Protein AF-A0A7V2SR64-F1 (afdb_monomer_lite)

Structure (mmCIF, N/CA/C/O backbone):
data_AF-A0A7V2SR64-F1
#
_entry.id   AF-A0A7V2SR64-F1
#
loop_
_atom_site.group_PDB
_atom_site.id
_atom_site.type_symbol
_atom_site.label_atom_id
_atom_site.label_alt_id
_atom_site.label_comp_id
_atom_site.label_asym_id
_atom_site.label_entity_id
_atom_site.label_seq_id
_atom_site.pdbx_PDB_ins_code
_atom_site.Cartn_x
_atom_site.Cartn_y
_atom_site.Cartn_z
_atom_site.occupancy
_atom_site.B_iso_or_equiv
_atom_site.auth_seq_id
_atom_site.auth_comp_id
_atom_site.auth_asym_id
_atom_site.auth_atom_id
_atom_site.pdbx_PDB_model_num
ATOM 1 N N . MET A 1 1 ? 6.818 19.630 -4.355 1.00 40.91 1 MET A N 1
ATOM 2 C CA . MET A 1 1 ? 6.222 18.508 -5.109 1.00 40.91 1 MET A CA 1
ATOM 3 C C . MET A 1 1 ? 7.360 17.849 -5.870 1.00 40.91 1 MET A C 1
ATOM 5 O O . MET A 1 1 ? 7.710 18.297 -6.950 1.00 40.91 1 MET A O 1
ATOM 9 N N . THR A 1 2 ? 8.049 16.913 -5.219 1.00 30.83 2 THR A N 1
ATOM 10 C CA . THR A 1 2 ? 9.322 16.358 -5.698 1.00 30.83 2 THR A CA 1
ATOM 11 C C . THR A 1 2 ? 9.042 14.958 -6.227 1.00 30.83 2 THR A C 1
ATOM 13 O O . THR A 1 2 ? 8.745 14.057 -5.448 1.00 30.83 2 THR A O 1
ATOM 16 N N . THR A 1 3 ? 9.049 14.789 -7.547 1.00 35.28 3 THR A N 1
ATOM 17 C CA . THR A 1 3 ? 8.818 13.493 -8.193 1.00 35.28 3 THR A CA 1
ATOM 18 C C . THR A 1 3 ? 10.082 12.650 -8.061 1.00 35.28 3 THR A C 1
ATOM 20 O O . THR A 1 3 ? 11.091 12.936 -8.702 1.00 35.28 3 THR A O 1
ATOM 23 N N . ILE A 1 4 ? 10.045 11.625 -7.209 1.00 47.62 4 ILE A N 1
ATOM 24 C CA . ILE A 1 4 ? 11.085 10.593 -7.162 1.00 47.62 4 ILE A CA 1
ATOM 25 C C . ILE A 1 4 ? 10.791 9.646 -8.331 1.00 47.62 4 ILE A C 1
ATOM 27 O O . ILE A 1 4 ? 10.004 8.712 -8.209 1.00 47.62 4 ILE A O 1
ATOM 31 N N . SER A 1 5 ? 11.332 9.957 -9.508 1.00 43.78 5 SER A N 1
ATOM 32 C CA . SER A 1 5 ? 11.222 9.095 -10.686 1.00 43.78 5 SER A CA 1
ATOM 33 C C . SER A 1 5 ? 12.170 7.907 -10.526 1.00 43.78 5 SER A C 1
ATOM 35 O O . SER A 1 5 ? 13.387 8.078 -10.584 1.00 43.78 5 SER A O 1
ATOM 37 N N . ASN A 1 6 ? 11.629 6.702 -10.330 1.00 48.78 6 ASN A N 1
ATOM 38 C CA . ASN A 1 6 ? 12.408 5.463 -10.263 1.00 48.78 6 ASN A CA 1
ATOM 39 C C . ASN A 1 6 ? 12.904 5.019 -11.6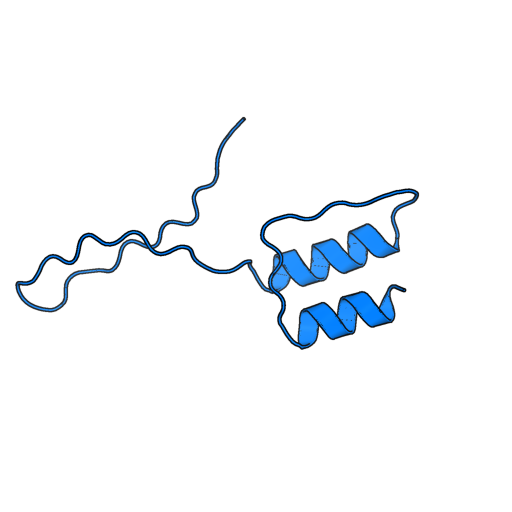60 1.00 48.78 6 ASN A C 1
ATOM 41 O O . ASN A 1 6 ? 12.488 3.987 -12.187 1.00 48.78 6 ASN A O 1
ATOM 45 N N . THR A 1 7 ? 13.792 5.796 -12.279 1.00 52.72 7 THR A N 1
ATOM 46 C CA . THR A 1 7 ? 14.386 5.466 -13.582 1.00 52.72 7 THR A CA 1
ATOM 47 C C . THR A 1 7 ? 15.670 4.659 -13.381 1.00 52.72 7 THR A C 1
ATOM 49 O O . THR A 1 7 ? 16.656 5.186 -12.870 1.00 52.72 7 THR A O 1
ATOM 52 N N . LEU A 1 8 ? 15.690 3.390 -13.804 1.00 56.78 8 LEU A N 1
ATOM 53 C CA . LEU A 1 8 ? 16.929 2.606 -13.879 1.00 56.78 8 LEU A CA 1
ATOM 54 C C . LEU A 1 8 ? 17.694 2.954 -15.164 1.00 56.78 8 LEU A C 1
ATOM 56 O O . LEU A 1 8 ? 17.149 2.852 -16.261 1.00 56.78 8 LEU A O 1
ATOM 60 N N . ILE A 1 9 ? 18.966 3.338 -15.033 1.00 59.78 9 ILE A N 1
ATOM 61 C CA . ILE A 1 9 ? 19.886 3.520 -16.165 1.00 59.78 9 ILE A CA 1
ATOM 62 C C . ILE A 1 9 ? 20.606 2.187 -16.393 1.00 59.78 9 ILE A C 1
ATOM 64 O O . ILE A 1 9 ? 21.460 1.797 -15.599 1.00 59.78 9 ILE A O 1
ATOM 68 N N . ALA A 1 10 ? 20.260 1.469 -17.463 1.00 55.28 10 ALA A N 1
ATOM 69 C CA . ALA A 1 10 ? 20.946 0.235 -17.840 1.00 55.28 10 ALA A CA 1
ATOM 70 C C . ALA A 1 10 ? 22.333 0.548 -18.434 1.00 55.28 10 ALA A C 1
ATOM 72 O O . ALA A 1 10 ? 22.456 1.308 -19.396 1.00 55.28 10 ALA A O 1
ATOM 73 N N . THR A 1 11 ? 23.394 -0.027 -17.860 1.00 54.28 11 THR A N 1
ATOM 74 C CA . THR A 1 11 ? 24.770 0.131 -18.351 1.00 54.28 11 THR A CA 1
ATOM 75 C C . THR A 1 11 ? 25.005 -0.719 -19.607 1.00 54.28 11 THR A C 1
ATOM 77 O O . THR A 1 11 ? 24.643 -1.891 -19.668 1.00 54.28 11 THR A O 1
ATOM 80 N N . LYS A 1 12 ? 25.611 -0.095 -20.620 1.00 51.19 12 LYS A N 1
ATOM 81 C CA . LYS A 1 12 ? 25.862 -0.599 -21.979 1.00 51.19 12 LYS A CA 1
ATOM 82 C C . LYS A 1 12 ? 26.775 -1.842 -21.994 1.00 51.19 12 LYS A C 1
ATOM 84 O O . LYS A 1 12 ? 27.947 -1.735 -21.647 1.00 51.19 12 LYS A O 1
ATOM 89 N N . VAL A 1 13 ? 26.272 -2.983 -22.473 1.00 59.38 13 VAL A N 1
ATOM 90 C CA . VAL A 1 13 ? 27.078 -4.155 -22.869 1.00 59.38 13 VAL A CA 1
ATOM 91 C C . VAL A 1 13 ? 26.980 -4.271 -24.393 1.00 59.38 13 VAL A C 1
ATOM 93 O O . VAL A 1 13 ? 25.885 -4.395 -24.932 1.00 59.38 13 VAL A O 1
ATOM 96 N N . ASN A 1 14 ? 28.122 -4.184 -25.083 1.00 52.53 14 ASN A N 1
ATOM 97 C CA . ASN A 1 14 ? 28.281 -4.003 -26.536 1.00 52.53 14 ASN A CA 1
ATOM 98 C C . ASN A 1 14 ? 27.849 -2.631 -27.072 1.00 52.53 14 ASN A C 1
ATOM 100 O O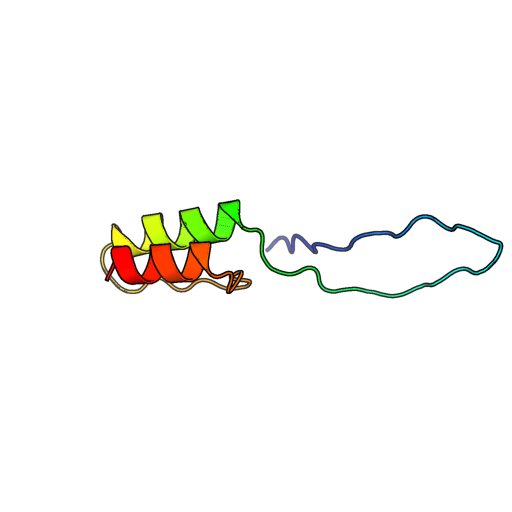 . ASN A 1 14 ? 27.130 -1.869 -26.438 1.00 52.53 14 ASN A O 1
ATOM 104 N N . ASN A 1 15 ? 28.353 -2.269 -28.253 1.00 56.06 15 ASN A N 1
ATOM 105 C CA . ASN A 1 15 ? 28.316 -0.911 -28.799 1.00 56.06 15 ASN A CA 1
ATOM 106 C C . ASN A 1 15 ? 26.909 -0.368 -29.170 1.00 56.06 15 ASN A C 1
ATOM 108 O O . ASN A 1 15 ? 26.809 0.629 -29.874 1.00 56.06 15 ASN A O 1
ATOM 112 N N . LEU A 1 16 ? 25.836 -0.984 -28.666 1.00 59.19 16 LEU A N 1
ATOM 113 C CA . LEU A 1 16 ? 24.435 -0.603 -28.826 1.00 59.19 16 LEU A CA 1
ATOM 114 C C . LEU A 1 16 ? 23.972 0.232 -27.624 1.00 59.19 16 LEU A C 1
ATOM 116 O O . LEU A 1 16 ? 23.882 -0.256 -26.501 1.00 59.19 16 LEU A O 1
ATOM 120 N N . SER A 1 17 ? 23.689 1.515 -27.845 1.00 61.72 17 SER A N 1
ATOM 121 C CA . SER A 1 17 ? 23.030 2.367 -26.851 1.00 61.72 17 SER A CA 1
ATOM 122 C C . SER A 1 17 ? 21.521 2.126 -26.889 1.00 61.72 17 SER A C 1
ATOM 124 O O . SER A 1 17 ? 20.864 2.513 -27.854 1.00 61.72 17 SER A O 1
ATOM 126 N N . ILE A 1 18 ? 20.965 1.514 -25.843 1.00 71.44 18 ILE A N 1
ATOM 127 C CA . ILE A 1 18 ? 19.516 1.360 -25.680 1.00 71.44 18 ILE A CA 1
ATOM 128 C C . ILE A 1 18 ? 19.032 2.504 -24.785 1.00 71.44 18 ILE A C 1
ATOM 130 O O . ILE A 1 18 ? 19.201 2.465 -23.569 1.00 71.44 18 ILE A O 1
ATOM 134 N N . GLN A 1 19 ? 18.464 3.549 -25.390 1.00 73.00 19 GLN A N 1
ATOM 135 C CA . GLN A 1 19 ? 17.751 4.594 -24.655 1.00 73.00 19 GLN A CA 1
ATOM 136 C C . GLN A 1 19 ? 16.301 4.157 -24.482 1.00 73.00 19 GLN A C 1
ATOM 138 O O . GLN A 1 19 ? 15.478 4.388 -25.360 1.00 73.00 19 GLN A O 1
ATOM 143 N N . GLN A 1 20 ? 16.003 3.486 -23.370 1.00 68.38 20 GLN A N 1
ATOM 144 C CA . GLN A 1 20 ? 14.631 3.143 -23.016 1.00 68.38 20 GLN A CA 1
ATOM 145 C C . GLN A 1 20 ? 14.326 3.545 -21.585 1.00 68.38 20 GLN A C 1
ATOM 147 O O . GLN A 1 20 ? 15.118 3.316 -20.672 1.00 68.38 20 GLN A O 1
ATOM 152 N N . GLN A 1 21 ? 13.158 4.153 -21.407 1.00 79.94 21 GLN A N 1
ATOM 153 C CA . GLN A 1 21 ? 12.592 4.397 -20.093 1.00 79.94 21 GLN A CA 1
ATOM 154 C C . GLN A 1 21 ? 11.770 3.175 -19.706 1.00 79.94 21 GLN A C 1
ATOM 156 O O . GLN A 1 21 ? 10.840 2.791 -20.412 1.00 79.94 21 GLN A O 1
ATOM 161 N N . VAL A 1 22 ? 12.127 2.560 -18.584 1.00 82.75 22 VAL A N 1
ATOM 162 C CA . VAL A 1 22 ? 11.377 1.444 -18.014 1.00 82.75 22 VAL A CA 1
ATOM 163 C C . VAL A 1 22 ? 10.761 1.921 -16.713 1.00 82.75 22 VAL A C 1
ATOM 165 O O . VAL A 1 22 ? 11.458 2.455 -15.849 1.00 82.75 22 VAL A O 1
ATOM 168 N N . LEU A 1 23 ? 9.454 1.720 -16.576 1.00 83.19 23 LEU A N 1
ATOM 169 C CA . LEU A 1 23 ? 8.778 1.911 -15.306 1.00 83.19 23 LEU A CA 1
ATOM 170 C C . LEU A 1 23 ? 9.065 0.691 -14.433 1.00 83.19 23 LEU A C 1
ATOM 172 O O . LEU A 1 23 ? 8.639 -0.419 -14.753 1.00 83.19 23 LEU A O 1
ATOM 176 N N . VAL A 1 24 ? 9.798 0.889 -13.340 1.00 87.31 24 VAL A N 1
ATOM 177 C CA . VAL A 1 24 ? 9.957 -0.178 -12.352 1.00 87.31 24 VAL A CA 1
ATOM 178 C C . VAL A 1 24 ? 8.671 -0.331 -11.543 1.00 87.31 24 VAL A C 1
ATOM 180 O O . VAL A 1 24 ? 7.999 0.667 -11.259 1.00 87.31 24 VAL A O 1
ATOM 183 N N . PRO A 1 25 ? 8.313 -1.563 -11.159 1.00 89.00 25 PRO A N 1
ATOM 184 C CA . PRO A 1 25 ? 7.165 -1.783 -10.300 1.00 89.00 25 PRO A CA 1
ATOM 185 C C . PRO A 1 25 ? 7.417 -1.206 -8.898 1.00 89.00 25 PRO A C 1
ATOM 187 O O . PRO A 1 25 ? 8.541 -0.841 -8.541 1.00 89.00 25 PRO A O 1
ATOM 190 N N . GLY A 1 26 ? 6.353 -1.130 -8.096 1.00 89.69 26 GLY A N 1
ATOM 191 C CA . GLY A 1 26 ? 6.441 -0.689 -6.707 1.00 89.69 26 GLY A CA 1
ATOM 192 C C . GLY A 1 26 ? 7.449 -1.498 -5.888 1.00 89.69 26 GLY A C 1
ATOM 193 O O . GLY A 1 26 ? 7.725 -2.664 -6.171 1.00 89.69 26 GLY A O 1
ATOM 194 N N . ASP A 1 27 ? 7.979 -0.898 -4.827 1.00 94.25 27 ASP A N 1
ATOM 195 C CA . ASP A 1 27 ? 8.878 -1.605 -3.917 1.00 94.25 27 ASP A CA 1
ATOM 196 C C . ASP A 1 27 ? 8.092 -2.547 -2.985 1.00 94.25 27 ASP A C 1
ATOM 198 O O . ASP A 1 27 ? 7.070 -2.164 -2.400 1.00 94.25 27 ASP A O 1
ATOM 202 N N . LYS A 1 28 ? 8.579 -3.782 -2.804 1.00 92.94 28 LYS A N 1
ATOM 203 C CA . LYS A 1 28 ? 7.914 -4.798 -1.966 1.00 92.94 28 LYS A CA 1
ATOM 204 C C . LYS A 1 28 ? 7.841 -4.385 -0.497 1.00 92.94 28 LYS A C 1
ATOM 206 O O . LYS A 1 28 ? 6.823 -4.618 0.157 1.00 92.94 28 LYS A O 1
ATOM 211 N N . SER A 1 29 ? 8.907 -3.790 0.037 1.00 96.38 29 SER A N 1
ATOM 212 C CA . SER A 1 29 ? 8.973 -3.369 1.441 1.00 96.38 29 SER A CA 1
ATOM 213 C C . SER A 1 29 ? 8.078 -2.157 1.712 1.00 96.38 29 SER A C 1
ATOM 215 O O . SER A 1 29 ? 7.456 -2.073 2.771 1.00 96.38 29 SER A O 1
ATOM 217 N N . ILE A 1 30 ? 7.988 -1.219 0.765 1.00 95.50 30 ILE A N 1
ATOM 218 C CA . ILE A 1 30 ? 7.086 -0.064 0.849 1.00 95.50 30 ILE A CA 1
ATOM 219 C C . ILE A 1 30 ? 5.637 -0.538 0.750 1.00 95.50 30 ILE A C 1
ATOM 221 O O . ILE A 1 30 ? 4.807 -0.115 1.546 1.00 95.50 30 ILE A O 1
ATOM 225 N N . SER A 1 31 ? 5.348 -1.478 -0.150 1.00 95.94 31 SER A N 1
ATOM 226 C CA . SER A 1 31 ? 4.000 -2.019 -0.344 1.00 95.94 31 SER A CA 1
ATOM 227 C C . SER A 1 31 ? 3.478 -2.763 0.894 1.00 95.94 31 SER A C 1
ATOM 229 O O . SER A 1 31 ? 2.339 -2.538 1.294 1.00 95.94 31 SER A O 1
ATOM 231 N N . HIS A 1 32 ? 4.312 -3.564 1.575 1.00 96.19 32 HIS A N 1
ATOM 232 C CA . HIS A 1 32 ? 3.950 -4.157 2.876 1.00 96.19 32 HIS A CA 1
ATOM 233 C C . HIS A 1 32 ? 3.632 -3.089 3.922 1.00 96.19 32 HIS A C 1
ATOM 235 O O . HIS A 1 32 ? 2.583 -3.128 4.563 1.00 96.19 32 HIS A O 1
ATOM 241 N N . ARG A 1 33 ? 4.540 -2.118 4.084 1.00 96.38 33 ARG A N 1
ATOM 242 C CA . ARG A 1 33 ? 4.387 -1.047 5.074 1.00 96.38 33 ARG A CA 1
ATOM 243 C C . ARG A 1 33 ? 3.142 -0.209 4.811 1.00 96.38 33 ARG A C 1
ATOM 245 O O . ARG A 1 33 ? 2.450 0.131 5.759 1.00 96.38 33 ARG A O 1
ATOM 252 N N . ALA A 1 34 ? 2.825 0.073 3.551 1.00 95.56 34 ALA A N 1
ATOM 253 C CA . ALA A 1 34 ? 1.630 0.816 3.176 1.00 95.56 34 ALA A CA 1
ATOM 254 C C . ALA A 1 34 ? 0.338 0.094 3.598 1.00 95.56 34 ALA A C 1
ATOM 256 O O . ALA A 1 34 ? -0.569 0.744 4.110 1.00 95.56 34 ALA A O 1
ATOM 257 N N . MET A 1 35 ? 0.268 -1.235 3.448 1.00 95.50 35 MET A N 1
ATOM 258 C CA . MET A 1 35 ? -0.891 -2.024 3.895 1.00 95.50 35 MET A CA 1
ATOM 259 C C . MET A 1 35 ? -1.010 -2.071 5.418 1.00 95.50 35 MET A C 1
ATOM 261 O O . MET A 1 35 ? -2.099 -1.881 5.949 1.00 95.50 35 MET A O 1
ATOM 265 N N . ILE A 1 36 ? 0.108 -2.260 6.125 1.00 95.62 36 ILE A N 1
ATOM 266 C CA . ILE A 1 36 ? 0.122 -2.272 7.595 1.00 95.62 36 ILE A CA 1
ATOM 267 C C . ILE A 1 36 ? -0.313 -0.910 8.145 1.00 95.62 36 ILE A C 1
ATOM 269 O O . ILE A 1 36 ? -1.199 -0.843 8.990 1.00 95.62 36 ILE A O 1
ATOM 273 N N . LEU A 1 37 ? 0.276 0.181 7.641 1.00 95.94 37 LEU A N 1
ATOM 274 C CA . LEU A 1 37 ? -0.065 1.540 8.063 1.00 95.94 37 LEU A CA 1
ATOM 275 C C . LEU A 1 37 ? -1.515 1.897 7.720 1.00 95.94 37 LEU A C 1
ATOM 277 O O . LEU A 1 37 ? -2.186 2.520 8.533 1.00 95.94 37 LEU A O 1
ATOM 281 N N . GLY A 1 38 ? -2.006 1.489 6.546 1.00 94.81 38 GLY A N 1
ATOM 282 C CA . GLY A 1 38 ? -3.396 1.702 6.150 1.00 94.81 38 GLY A CA 1
ATOM 283 C C . GLY A 1 38 ? -4.394 0.928 7.012 1.00 94.81 38 GLY A C 1
ATOM 284 O O . GLY A 1 38 ? -5.426 1.478 7.370 1.00 94.81 38 GLY A O 1
ATOM 285 N N . GLY A 1 39 ? -4.074 -0.310 7.397 1.00 94.88 39 GLY A N 1
ATOM 286 C CA . GLY A 1 39 ? -4.958 -1.136 8.224 1.00 94.88 39 GLY A CA 1
ATOM 287 C C . GLY A 1 39 ? -5.057 -0.703 9.689 1.00 94.88 39 GLY A C 1
ATOM 288 O O . GLY A 1 39 ? -6.055 -0.991 10.339 1.00 94.88 39 GLY A O 1
ATOM 289 N N . ILE A 1 40 ? -4.055 0.011 10.218 1.00 95.94 40 ILE A N 1
ATOM 290 C CA . ILE A 1 40 ? -4.120 0.607 11.568 1.00 95.94 40 ILE A CA 1
ATOM 291 C C . ILE A 1 40 ? -4.624 2.058 11.564 1.00 95.94 40 ILE A C 1
ATOM 293 O O . ILE A 1 40 ? -4.886 2.623 12.627 1.00 95.94 40 ILE A O 1
ATOM 297 N N . ALA A 1 41 ? -4.708 2.695 10.394 1.00 95.38 41 ALA A N 1
ATOM 298 C CA . ALA A 1 41 ? -5.174 4.067 10.266 1.00 95.38 41 ALA A CA 1
ATOM 299 C C . ALA A 1 41 ? -6.706 4.141 10.348 1.00 95.38 41 ALA A C 1
ATOM 301 O O . ALA A 1 41 ? -7.422 3.229 9.946 1.00 95.38 41 ALA A O 1
ATOM 302 N N . GLN A 1 42 ? -7.222 5.268 10.839 1.00 94.62 42 GLN A N 1
ATOM 303 C CA . GLN A 1 42 ? -8.654 5.560 10.794 1.00 94.62 42 GLN A CA 1
ATOM 304 C C . GLN A 1 42 ? -8.995 6.329 9.514 1.00 94.62 42 GLN A C 1
ATOM 306 O O . GLN A 1 42 ? -8.303 7.277 9.141 1.00 94.62 42 GLN A O 1
ATOM 311 N N . GLY A 1 43 ? -10.099 5.957 8.867 1.00 92.69 43 GLY A N 1
ATOM 312 C CA . GLY A 1 43 ? -10.561 6.589 7.632 1.00 92.69 43 GLY A CA 1
ATOM 313 C C . GLY A 1 43 ? -10.035 5.899 6.372 1.00 92.69 43 GLY A C 1
ATOM 314 O O . GLY A 1 43 ? -9.793 4.697 6.359 1.00 92.69 43 GLY A O 1
ATOM 315 N N . LYS A 1 44 ? -9.925 6.651 5.272 1.00 93.81 44 LYS A N 1
ATOM 316 C CA . LYS A 1 44 ? -9.576 6.107 3.952 1.00 93.81 44 LYS A CA 1
ATOM 317 C C . LYS A 1 44 ? -8.101 6.348 3.634 1.00 93.81 44 LYS A C 1
ATOM 319 O O . LYS A 1 44 ? -7.691 7.491 3.455 1.00 93.81 44 LYS A O 1
ATOM 324 N N . THR A 1 45 ? -7.330 5.275 3.474 1.00 93.69 45 THR A N 1
ATOM 325 C CA . THR A 1 45 ? -5.951 5.329 2.965 1.00 93.69 45 THR A CA 1
ATOM 326 C C . THR A 1 45 ? -5.932 5.075 1.459 1.00 93.69 45 THR A C 1
ATOM 328 O O . THR A 1 45 ? -6.565 4.141 0.970 1.00 93.69 45 THR A O 1
ATOM 331 N N . GLN A 1 46 ? -5.202 5.901 0.708 1.00 95.06 46 GLN A N 1
ATOM 332 C CA . GLN A 1 46 ? -4.998 5.727 -0.731 1.00 95.06 46 GLN A CA 1
ATOM 333 C C . GLN A 1 46 ? -3.504 5.551 -1.014 1.00 95.06 46 GLN A C 1
ATOM 335 O O . GLN A 1 46 ? -2.693 6.371 -0.592 1.00 95.06 46 GLN A O 1
ATOM 340 N N . VAL A 1 47 ? -3.148 4.473 -1.716 1.00 92.31 47 VAL A N 1
ATOM 341 C CA . VAL A 1 47 ? -1.760 4.112 -2.041 1.00 92.31 47 VAL A CA 1
ATOM 342 C C . VAL A 1 47 ? -1.616 4.038 -3.559 1.00 92.31 47 VAL A C 1
ATOM 344 O O . VAL A 1 47 ? -2.432 3.406 -4.226 1.00 92.31 47 VAL A O 1
ATOM 347 N N . SER A 1 48 ? -0.586 4.680 -4.108 1.00 92.88 48 SER A N 1
ATOM 348 C CA . SER A 1 48 ? -0.231 4.641 -5.531 1.00 92.88 48 SER A CA 1
ATOM 349 C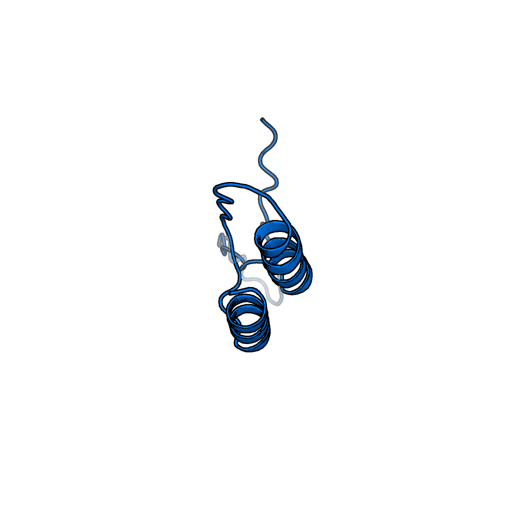 C . SER A 1 48 ? 1.128 3.965 -5.731 1.00 92.88 48 SER A C 1
ATOM 351 O O . SER A 1 48 ? 1.963 3.959 -4.828 1.00 92.88 48 SER A O 1
ATOM 353 N N . GLY A 1 49 ? 1.340 3.351 -6.901 1.00 91.06 49 GLY A N 1
ATOM 354 C CA . GLY A 1 49 ? 2.566 2.587 -7.174 1.00 91.06 49 GLY A CA 1
ATOM 355 C C . GLY A 1 49 ? 2.710 1.334 -6.301 1.00 91.06 49 GLY A C 1
ATOM 356 O O . GLY A 1 49 ? 3.826 0.941 -5.972 1.00 91.06 49 GLY A O 1
ATOM 357 N N . PHE A 1 50 ? 1.590 0.735 -5.886 1.00 92.06 50 PHE A N 1
ATOM 358 C CA . PHE A 1 50 ? 1.572 -0.481 -5.077 1.00 92.06 50 PHE A CA 1
ATOM 359 C C . PHE A 1 50 ? 2.078 -1.686 -5.879 1.00 92.06 50 PHE A C 1
ATOM 361 O O . PHE A 1 50 ? 1.687 -1.890 -7.028 1.00 92.06 50 PHE A O 1
ATOM 368 N N . LEU A 1 51 ? 2.937 -2.498 -5.263 1.00 94.44 51 LEU A N 1
ATOM 369 C CA 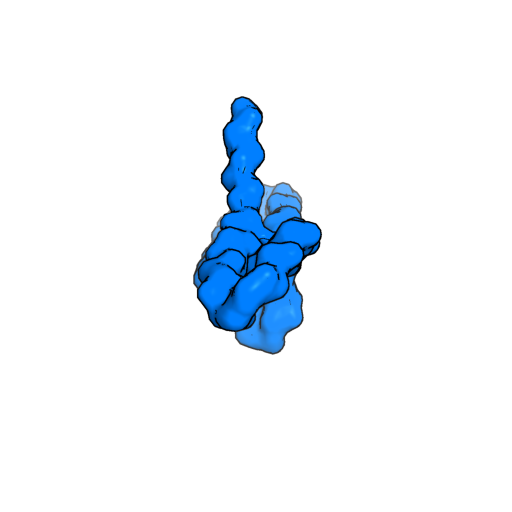. LEU A 1 51 ? 3.352 -3.777 -5.822 1.00 94.44 51 LEU A CA 1
ATOM 370 C C . LEU A 1 51 ? 2.328 -4.858 -5.471 1.00 94.44 51 LEU A C 1
ATOM 372 O O . LEU A 1 51 ? 2.289 -5.338 -4.337 1.00 94.44 51 LEU A O 1
ATOM 376 N N . GLU A 1 52 ? 1.579 -5.319 -6.469 1.00 91.12 52 GLU A N 1
ATOM 377 C CA . GLU A 1 52 ? 0.603 -6.416 -6.362 1.00 91.12 52 GLU A CA 1
ATOM 378 C C . GLU A 1 52 ? 1.264 -7.806 -6.278 1.00 91.12 52 GLU A C 1
ATOM 380 O O . GLU A 1 52 ? 0.888 -8.757 -6.959 1.00 91.12 52 GLU A O 1
ATOM 385 N N . SER A 1 53 ? 2.286 -7.945 -5.434 1.00 94.00 53 SER A N 1
ATOM 386 C CA . SER A 1 53 ? 2.894 -9.246 -5.148 1.00 94.00 53 SER A CA 1
ATOM 387 C C . SER A 1 53 ? 1.990 -10.097 -4.254 1.00 94.00 53 SER A C 1
ATOM 389 O O . SER A 1 53 ? 1.218 -9.565 -3.452 1.00 94.00 53 SER A O 1
ATOM 391 N N . ALA A 1 54 ? 2.126 -11.423 -4.338 1.00 95.56 54 ALA A N 1
ATOM 392 C CA . ALA A 1 54 ? 1.365 -12.355 -3.504 1.00 95.56 54 ALA A CA 1
ATOM 393 C C . ALA A 1 54 ? 1.516 -12.052 -2.000 1.00 95.56 54 ALA A C 1
ATOM 395 O O . ALA A 1 54 ? 0.515 -12.008 -1.288 1.00 95.56 54 ALA A O 1
ATOM 396 N N . ASP A 1 55 ? 2.737 -11.749 -1.545 1.00 94.44 55 ASP A N 1
ATOM 397 C CA . ASP A 1 55 ? 3.030 -11.367 -0.158 1.00 94.44 55 ASP A CA 1
ATOM 398 C C . ASP A 1 55 ? 2.276 -10.090 0.264 1.00 94.44 55 ASP A C 1
ATOM 400 O O . ASP A 1 55 ? 1.668 -10.022 1.336 1.00 94.44 55 ASP A O 1
ATOM 404 N N . CYS A 1 56 ? 2.286 -9.061 -0.592 1.00 92.31 56 CYS A N 1
ATOM 405 C CA . CYS A 1 56 ? 1.619 -7.792 -0.300 1.00 92.31 56 CYS A CA 1
ATOM 406 C C . CYS A 1 56 ? 0.092 -7.940 -0.303 1.00 92.31 56 CYS A C 1
ATOM 408 O O . CYS A 1 56 ? -0.579 -7.349 0.541 1.00 92.31 56 CYS A O 1
ATOM 410 N N . LEU A 1 57 ? -0.459 -8.763 -1.199 1.00 94.25 57 LEU A N 1
ATOM 411 C CA . LEU A 1 57 ? -1.886 -9.090 -1.218 1.00 94.25 57 LEU A CA 1
ATOM 412 C C . LEU A 1 57 ? -2.297 -9.926 0.001 1.00 94.25 57 LEU A C 1
ATOM 414 O O . LEU A 1 57 ? -3.379 -9.721 0.544 1.00 94.25 57 LEU A O 1
ATOM 418 N N . ALA A 1 58 ? -1.448 -10.849 0.460 1.00 95.56 58 ALA A N 1
ATOM 419 C CA . ALA A 1 58 ? -1.678 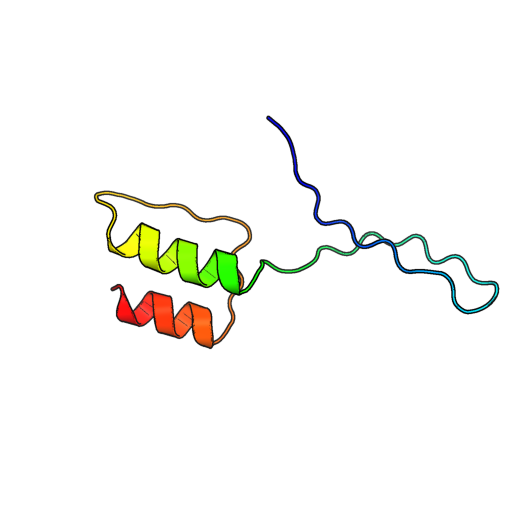-11.589 1.699 1.00 95.56 58 ALA A CA 1
ATOM 420 C C . ALA A 1 58 ? -1.694 -10.650 2.914 1.00 95.56 58 ALA A C 1
ATOM 422 O O . ALA A 1 58 ? -2.591 -10.745 3.746 1.00 95.56 58 ALA A O 1
ATOM 423 N N . THR A 1 59 ? -0.768 -9.687 2.962 1.00 94.75 59 THR A N 1
ATOM 424 C CA . THR A 1 59 ? -0.744 -8.649 4.005 1.00 94.75 59 THR A CA 1
ATOM 425 C C . THR A 1 59 ? -2.019 -7.808 3.973 1.00 94.75 59 THR A C 1
ATOM 427 O O . THR A 1 59 ? -2.642 -7.611 5.006 1.00 94.75 59 THR A O 1
ATOM 430 N N . MET A 1 60 ? -2.455 -7.360 2.792 1.00 92.81 60 MET A N 1
ATOM 431 C CA . MET A 1 60 ? -3.703 -6.605 2.635 1.00 92.81 60 MET A CA 1
ATOM 432 C C . MET A 1 60 ? -4.917 -7.381 3.162 1.00 92.81 60 MET A C 1
ATOM 434 O O . MET A 1 60 ? -5.732 -6.812 3.877 1.00 92.81 60 MET A O 1
ATOM 438 N N . ARG A 1 61 ? -5.018 -8.680 2.849 1.00 93.75 61 ARG A N 1
ATOM 439 C CA . ARG A 1 61 ? -6.102 -9.546 3.341 1.00 93.75 61 ARG A CA 1
ATOM 440 C C . ARG A 1 61 ? -6.064 -9.758 4.853 1.00 93.75 61 ARG A C 1
ATOM 442 O O . ARG A 1 61 ? -7.116 -9.925 5.445 1.00 93.75 61 ARG A O 1
ATOM 449 N N . ALA A 1 62 ? -4.881 -9.770 5.464 1.00 94.06 62 ALA A N 1
ATOM 450 C CA . ALA A 1 62 ? -4.735 -9.921 6.912 1.00 94.06 62 ALA A CA 1
ATOM 451 C C . ALA A 1 62 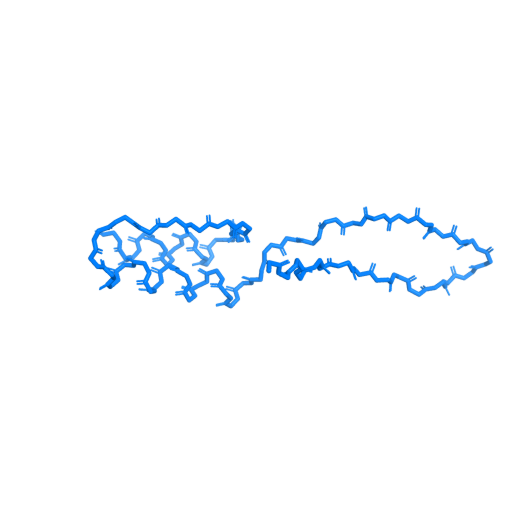? -5.105 -8.651 7.698 1.00 94.06 62 ALA A C 1
ATOM 453 O O . ALA A 1 62 ? -5.377 -8.738 8.890 1.00 94.06 62 ALA A O 1
ATOM 454 N N . MET A 1 63 ? -5.071 -7.486 7.045 1.00 90.88 63 MET A N 1
ATOM 455 C CA . MET A 1 63 ? -5.416 -6.190 7.639 1.00 90.88 63 MET A CA 1
ATOM 456 C C . MET A 1 63 ? -6.885 -5.779 7.398 1.00 90.88 63 MET A C 1
ATOM 458 O O . MET A 1 63 ? -7.284 -4.727 7.893 1.00 90.88 63 MET A O 1
ATOM 462 N N . GLN A 1 64 ? -7.649 -6.552 6.608 1.00 73.75 64 GLN A N 1
ATOM 463 C CA . GLN A 1 64 ? -9.109 -6.409 6.453 1.00 73.75 64 GLN A CA 1
ATOM 464 C C . GLN A 1 64 ? -9.845 -6.988 7.660 1.00 73.75 64 GLN A C 1
ATOM 466 O O . GLN A 1 64 ? -10.898 -6.408 8.005 1.00 73.75 64 GLN A O 1
#

Foldseek 3Di:
DDDPQPFDDDDDDPPDDDPDGDRDAADPVVLLVQLVCQLPDPDDRDDPSHDPDPVSVVSNVVSD

Radius of gyration: 16.43 Å; chains: 1; bounding box: 39×31×40 Å

Secondary structure (DSSP, 8-state):
------B--PPP-SS-------BPPPPHHHHHHHHHHHHHSSS----SS----HHHHHHHHHT-

pLDDT: mean 80.5, std 19.25, range [30.83, 96.38]

Sequence (64 aa):
MTTISNTLIATKVNNLSIQQQVLVPGDKSISHRAMILGGIAQGKTQVSGFLESADCLATMRAMQ